Protein AF-A0A7X6XF73-F1 (afdb_monomer_lite)

Radius of gyration: 12.42 Å; chains: 1; bounding box: 30×20×40 Å

Foldseek 3Di:
DVVVLLVVQLVLLLVLLVPVVPPLSVVSVVVQPPVQCCPDPDSVSNSVSSVCRSVPDDPVRSVVVSCVSVVVPDPPD

Structure (mmCIF, N/CA/C/O backbone):
data_AF-A0A7X6XF73-F1
#
_entry.id   AF-A0A7X6XF73-F1
#
loop_
_atom_site.group_PDB
_atom_site.id
_atom_site.type_symbol
_atom_site.label_atom_id
_atom_site.label_alt_id
_atom_site.label_comp_id
_atom_site.label_asym_id
_atom_site.label_entity_id
_atom_site.label_seq_id
_atom_site.pdbx_PDB_ins_code
_atom_site.Cartn_x
_atom_site.Cartn_y
_atom_site.Cartn_z
_atom_site.occupancy
_atom_site.B_iso_or_equiv
_atom_site.auth_seq_id
_atom_site.auth_comp_id
_atom_site.auth_asym_id
_atom_site.auth_atom_id
_atom_site.pdbx_PDB_model_num
ATOM 1 N N . ALA A 1 1 ? 19.059 3.665 -6.234 1.00 75.19 1 ALA A N 1
ATOM 2 C CA . ALA A 1 1 ? 17.778 3.416 -6.927 1.00 75.19 1 ALA A CA 1
ATOM 3 C C . ALA A 1 1 ? 16.757 2.742 -6.008 1.00 75.19 1 ALA A C 1
ATOM 5 O O . ALA A 1 1 ? 15.725 3.348 -5.771 1.00 75.19 1 ALA A O 1
ATOM 6 N N . GLY A 1 2 ? 17.050 1.569 -5.425 1.00 87.38 2 GLY A N 1
ATOM 7 C CA . GLY A 1 2 ? 16.103 0.843 -4.554 1.00 87.38 2 GLY A CA 1
ATOM 8 C C . GLY A 1 2 ? 15.523 1.667 -3.397 1.00 87.38 2 GLY A C 1
ATOM 9 O O . GLY A 1 2 ? 14.310 1.742 -3.267 1.00 87.38 2 GLY A O 1
ATOM 10 N N . TYR A 1 3 ? 16.364 2.382 -2.636 1.00 92.69 3 TYR A N 1
ATOM 11 C CA . TYR A 1 3 ? 15.891 3.274 -1.563 1.00 92.69 3 TYR A CA 1
ATOM 12 C C . TYR A 1 3 ? 14.859 4.302 -2.056 1.00 92.69 3 TYR A C 1
ATOM 14 O O . TYR A 1 3 ? 13.788 4.419 -1.481 1.00 92.69 3 TYR A O 1
ATOM 22 N N . GLN A 1 4 ? 15.135 4.986 -3.171 1.00 93.12 4 GLN A N 1
ATOM 23 C CA . GLN A 1 4 ? 14.208 5.973 -3.740 1.00 93.12 4 GLN A CA 1
ATOM 24 C C . GLN A 1 4 ? 12.881 5.345 -4.179 1.00 93.12 4 GLN A C 1
ATOM 26 O O . GLN A 1 4 ? 11.835 5.960 -3.987 1.00 93.12 4 GLN A O 1
ATOM 31 N N . ILE A 1 5 ? 12.918 4.135 -4.748 1.00 95.44 5 ILE A N 1
ATOM 32 C CA . ILE A 1 5 ? 11.719 3.385 -5.143 1.00 95.44 5 ILE A CA 1
ATOM 33 C C . ILE A 1 5 ? 10.870 3.089 -3.907 1.00 95.44 5 ILE A C 1
ATOM 35 O O . ILE A 1 5 ? 9.708 3.481 -3.860 1.00 95.44 5 ILE A O 1
ATOM 39 N N . ILE A 1 6 ? 11.461 2.465 -2.887 1.00 96.38 6 ILE A N 1
ATOM 40 C CA . ILE A 1 6 ? 10.750 2.072 -1.666 1.00 96.38 6 ILE A CA 1
ATOM 41 C C . ILE A 1 6 ? 10.209 3.291 -0.917 1.00 96.38 6 ILE A C 1
ATOM 43 O O . ILE A 1 6 ? 9.038 3.291 -0.551 1.00 96.38 6 ILE A O 1
ATOM 47 N N . THR A 1 7 ? 11.003 4.354 -0.750 1.00 96.25 7 THR A N 1
ATOM 48 C CA . THR A 1 7 ? 10.538 5.602 -0.123 1.00 96.25 7 THR A CA 1
ATOM 49 C C . THR A 1 7 ? 9.371 6.212 -0.896 1.00 96.25 7 THR A C 1
ATOM 51 O O . THR A 1 7 ? 8.357 6.539 -0.294 1.00 96.25 7 THR A O 1
ATOM 54 N N . SER A 1 8 ? 9.450 6.273 -2.229 1.00 96.12 8 SER A N 1
ATOM 55 C CA . SER A 1 8 ? 8.353 6.814 -3.043 1.00 96.12 8 SER A CA 1
ATOM 56 C C . SER A 1 8 ? 7.076 5.984 -2.922 1.00 96.12 8 SER A C 1
ATOM 58 O O . SER A 1 8 ? 5.982 6.541 -2.886 1.00 96.12 8 SER A O 1
ATOM 60 N N . LEU A 1 9 ? 7.196 4.654 -2.883 1.00 97.19 9 LEU A N 1
ATOM 61 C CA . LEU A 1 9 ? 6.048 3.775 -2.683 1.00 97.19 9 LEU A CA 1
ATOM 62 C C . LEU A 1 9 ? 5.440 3.999 -1.294 1.00 97.19 9 LEU A C 1
ATOM 64 O O . LEU A 1 9 ? 4.239 4.234 -1.199 1.00 97.19 9 LEU A O 1
ATOM 68 N N . LEU A 1 10 ? 6.258 4.000 -0.239 1.00 97.75 10 LEU A N 1
ATOM 69 C CA . LEU A 1 10 ? 5.803 4.267 1.126 1.00 97.75 10 LEU A CA 1
ATOM 70 C C . LEU A 1 10 ? 5.057 5.598 1.220 1.00 97.75 10 LEU A C 1
ATOM 72 O O . LEU A 1 10 ? 3.919 5.604 1.679 1.00 97.75 10 LEU A O 1
ATOM 76 N N . ASP A 1 11 ? 5.637 6.690 0.722 1.00 97.31 11 ASP A N 1
ATOM 77 C CA . ASP A 1 11 ? 5.021 8.019 0.780 1.00 97.31 11 ASP A CA 1
ATOM 78 C C . ASP A 1 11 ? 3.637 8.030 0.113 1.00 97.31 11 ASP A C 1
ATOM 80 O O . ASP A 1 11 ? 2.660 8.511 0.690 1.00 97.31 11 ASP A O 1
ATOM 84 N N . ARG A 1 12 ? 3.521 7.423 -1.075 1.00 96.75 12 ARG A N 1
ATOM 85 C CA . ARG A 1 12 ? 2.262 7.358 -1.833 1.00 96.75 12 ARG A CA 1
ATOM 86 C C . ARG A 1 12 ? 1.199 6.518 -1.139 1.00 96.75 12 ARG A C 1
ATOM 88 O O . ARG A 1 12 ? 0.042 6.928 -1.083 1.00 96.75 12 ARG A O 1
ATOM 95 N N . PHE A 1 13 ? 1.565 5.349 -0.617 1.00 98.00 13 PHE A N 1
ATOM 96 C CA . PHE A 1 13 ? 0.611 4.480 0.071 1.00 98.00 13 PHE A CA 1
ATOM 97 C C . PHE A 1 13 ? 0.200 5.049 1.434 1.00 98.00 13 PHE A C 1
ATOM 99 O O . PHE A 1 13 ? -0.975 4.966 1.786 1.00 98.00 13 PHE A O 1
ATOM 106 N N . ILE A 1 14 ? 1.115 5.703 2.156 1.00 98.06 14 ILE A N 1
ATOM 107 C CA . ILE A 1 14 ? 0.822 6.413 3.410 1.00 98.06 14 ILE A CA 1
ATOM 108 C C . ILE A 1 14 ? -0.126 7.599 3.165 1.00 98.06 14 ILE A C 1
ATOM 110 O O . ILE A 1 14 ? -1.052 7.822 3.947 1.00 98.06 14 ILE A O 1
ATOM 114 N N . GLU A 1 15 ? 0.057 8.353 2.081 1.00 97.62 15 GLU A N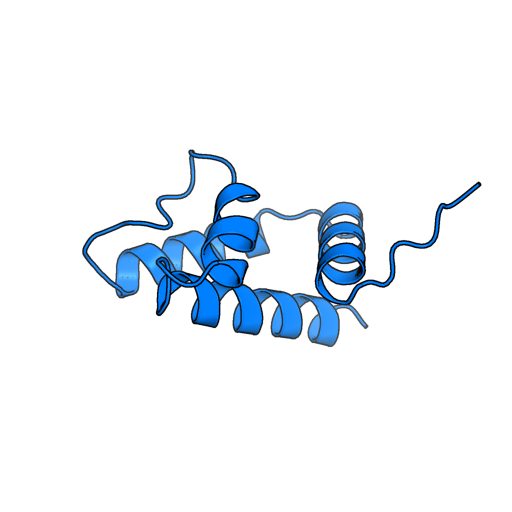 1
ATOM 115 C CA . GLU A 1 15 ? -0.876 9.411 1.670 1.00 97.62 15 GLU A CA 1
ATOM 116 C C . GLU A 1 15 ? -2.257 8.830 1.311 1.00 97.62 15 GLU A C 1
ATOM 118 O O . GLU A 1 15 ? -3.296 9.354 1.732 1.00 97.62 15 GLU A O 1
ATOM 123 N N . ALA A 1 16 ? -2.278 7.704 0.593 1.00 97.69 16 ALA A N 1
ATOM 124 C CA . ALA A 1 16 ? -3.510 7.069 0.146 1.00 97.69 16 ALA A CA 1
ATOM 125 C C . ALA A 1 16 ? -4.365 6.537 1.305 1.00 97.69 16 ALA A C 1
ATOM 127 O O . ALA A 1 16 ? -5.573 6.776 1.319 1.00 97.69 16 ALA A O 1
ATOM 128 N N . ILE A 1 17 ? -3.765 5.886 2.311 1.00 97.94 17 ILE A N 1
ATOM 129 C CA . ILE A 1 17 ? -4.510 5.427 3.498 1.00 97.94 17 ILE A CA 1
ATOM 130 C C . ILE A 1 17 ? -5.042 6.594 4.341 1.00 97.94 17 ILE A C 1
ATOM 132 O O . ILE A 1 17 ? -6.045 6.439 5.031 1.00 97.94 17 ILE A O 1
ATOM 136 N N . GLN A 1 18 ? -4.420 7.774 4.293 1.00 97.06 18 GLN A N 1
ATOM 137 C CA . GLN A 1 18 ? -4.925 8.963 4.991 1.00 97.06 18 GLN A CA 1
ATOM 138 C C . GLN A 1 18 ? -6.090 9.625 4.248 1.00 97.06 18 GLN A C 1
ATOM 140 O O . GLN A 1 18 ? -6.934 10.261 4.876 1.00 97.06 18 GLN A O 1
ATOM 145 N N . THR A 1 19 ? -6.172 9.439 2.929 1.00 96.69 19 THR A N 1
ATOM 146 C CA . THR A 1 19 ? -7.188 10.051 2.060 1.00 96.69 19 THR A CA 1
ATOM 147 C C . THR A 1 19 ? -7.917 9.016 1.188 1.00 96.69 19 THR A C 1
ATOM 149 O O . THR A 1 19 ? -8.009 9.186 -0.027 1.00 96.69 19 THR A O 1
ATOM 152 N N . PRO A 1 20 ? -8.485 7.936 1.760 1.00 94.56 20 PRO A N 1
ATOM 153 C CA . PRO A 1 20 ? -8.952 6.774 0.991 1.00 94.56 20 PRO A CA 1
ATOM 154 C C . PRO A 1 20 ? -10.114 7.076 0.027 1.00 94.56 20 PRO A C 1
ATOM 156 O O . PRO A 1 20 ? -10.364 6.308 -0.903 1.00 94.56 20 PRO A O 1
ATOM 159 N N . THR A 1 21 ? -10.815 8.194 0.236 1.00 94.88 21 THR A N 1
ATOM 160 C CA . THR A 1 21 ? -11.928 8.675 -0.594 1.00 94.88 21 THR A CA 1
ATOM 161 C C . THR A 1 21 ? -11.481 9.498 -1.804 1.00 94.88 21 THR A C 1
ATOM 163 O O . THR A 1 21 ? -12.291 9.762 -2.692 1.00 94.88 21 THR A O 1
ATOM 166 N N . HIS A 1 22 ? -10.214 9.923 -1.868 1.00 96.56 22 HIS A N 1
ATOM 167 C CA . HIS A 1 22 ? -9.679 10.602 -3.045 1.00 96.56 22 HIS A CA 1
ATOM 168 C C . HIS A 1 22 ? -9.579 9.609 -4.203 1.00 96.56 22 HIS A C 1
ATOM 170 O O . HIS A 1 22 ? -9.053 8.514 -4.032 1.00 96.56 22 HIS A O 1
ATOM 176 N N . ALA A 1 23 ? -10.005 10.017 -5.403 1.00 94.94 23 ALA A N 1
ATOM 177 C CA . ALA A 1 23 ? -10.036 9.136 -6.573 1.00 94.94 23 ALA A CA 1
ATOM 178 C C . ALA A 1 23 ? -8.682 8.455 -6.849 1.00 94.94 23 ALA A C 1
ATOM 180 O O . ALA A 1 23 ? -8.632 7.256 -7.116 1.00 94.94 23 ALA A O 1
ATOM 181 N N . TYR A 1 24 ? -7.577 9.200 -6.733 1.00 91.62 24 TYR A N 1
ATOM 182 C CA . TYR A 1 24 ? -6.232 8.645 -6.900 1.00 91.62 24 TYR A CA 1
ATOM 183 C C . TYR A 1 24 ? -5.876 7.634 -5.803 1.00 91.62 24 TYR A C 1
ATOM 185 O O . TYR A 1 24 ? -5.394 6.545 -6.107 1.00 91.62 24 TYR A O 1
ATOM 193 N N . SER A 1 25 ? -6.172 7.957 -4.544 1.00 96.56 25 SER A N 1
ATOM 194 C CA . SER A 1 25 ? -5.964 7.061 -3.406 1.00 96.56 25 SER A CA 1
ATOM 195 C C . SER A 1 25 ? -6.765 5.774 -3.567 1.00 96.56 25 SER A C 1
ATOM 197 O O . SER A 1 25 ? -6.204 4.696 -3.437 1.00 96.56 25 SER A O 1
ATOM 199 N N . THR A 1 26 ? -8.039 5.853 -3.960 1.00 95.62 26 THR A N 1
ATOM 200 C CA . THR A 1 26 ? -8.871 4.677 -4.246 1.00 95.62 26 THR A CA 1
ATOM 201 C C . THR A 1 26 ? -8.244 3.791 -5.326 1.00 95.62 26 THR A C 1
ATOM 203 O O . THR A 1 26 ? -8.140 2.581 -5.154 1.00 95.62 26 THR A O 1
ATOM 206 N N . ILE A 1 27 ? -7.761 4.380 -6.423 1.00 94.19 27 ILE A N 1
ATOM 207 C CA . ILE A 1 27 ? -7.068 3.650 -7.495 1.00 94.19 27 ILE A CA 1
ATOM 208 C C . ILE A 1 27 ? -5.804 2.957 -6.961 1.00 94.19 27 ILE A C 1
ATOM 210 O O . ILE A 1 27 ? -5.546 1.803 -7.311 1.00 94.19 27 ILE A O 1
ATOM 214 N N . LEU A 1 28 ? -5.017 3.642 -6.129 1.00 95.00 28 LEU A N 1
ATOM 215 C CA . LEU A 1 28 ? -3.794 3.101 -5.541 1.00 95.00 28 LEU A CA 1
ATOM 216 C C . LEU A 1 28 ? -4.096 1.938 -4.583 1.00 95.00 28 LEU A C 1
ATOM 218 O O . LEU A 1 28 ? -3.511 0.867 -4.719 1.00 95.00 28 LEU A O 1
ATOM 222 N N . LEU A 1 29 ? -5.039 2.132 -3.660 1.00 96.50 29 LEU A N 1
ATOM 223 C CA . LEU A 1 29 ? -5.425 1.142 -2.653 1.00 96.50 29 LEU A CA 1
ATOM 224 C C . LEU A 1 29 ? -6.061 -0.102 -3.285 1.00 96.50 29 LEU A C 1
ATOM 226 O O . LEU A 1 29 ? -5.763 -1.209 -2.855 1.00 96.50 29 LEU A O 1
ATOM 230 N N . ASN A 1 30 ? -6.819 0.046 -4.376 1.00 94.38 30 ASN A N 1
ATOM 231 C CA . ASN A 1 30 ? -7.391 -1.084 -5.120 1.00 94.38 30 ASN A CA 1
ATOM 232 C C . ASN A 1 30 ? -6.342 -1.999 -5.788 1.00 94.38 30 ASN A C 1
ATOM 234 O O . ASN A 1 30 ? -6.697 -3.054 -6.306 1.00 94.38 30 ASN A O 1
ATOM 238 N N . ARG A 1 31 ? -5.060 -1.607 -5.835 1.00 92.25 31 ARG A N 1
ATOM 239 C CA . ARG A 1 31 ? -3.960 -2.466 -6.328 1.00 92.25 31 ARG A CA 1
ATOM 240 C C . ARG A 1 31 ? -3.386 -3.369 -5.245 1.00 92.25 31 ARG A C 1
ATOM 242 O O . ARG A 1 31 ? -2.600 -4.262 -5.553 1.00 92.25 31 ARG A O 1
ATOM 249 N N . VAL A 1 32 ? -3.720 -3.101 -3.990 1.00 95.62 32 VAL A N 1
ATOM 250 C CA . VAL A 1 32 ? -3.234 -3.868 -2.854 1.00 95.62 32 VAL A CA 1
ATOM 251 C C . VAL A 1 3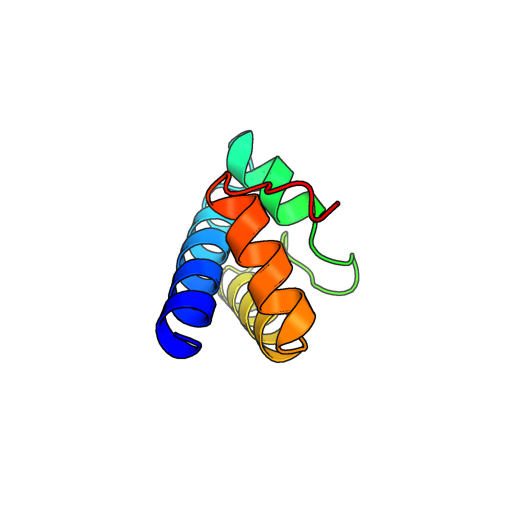2 ? -4.068 -5.148 -2.746 1.00 95.62 32 VAL A C 1
ATOM 253 O O . VAL A 1 32 ? -5.295 -5.068 -2.782 1.00 95.62 32 VAL A O 1
ATOM 256 N N . PRO A 1 33 ? -3.443 -6.329 -2.595 1.00 95.94 33 PRO A N 1
ATOM 257 C CA . PRO A 1 33 ? -4.176 -7.559 -2.317 1.00 95.94 33 PRO A CA 1
ATOM 258 C C . PRO A 1 33 ? -5.041 -7.436 -1.053 1.00 95.94 33 PRO A C 1
ATOM 260 O O . PRO A 1 33 ? -4.578 -6.917 -0.039 1.00 95.94 33 PRO A O 1
ATOM 263 N N . GLU A 1 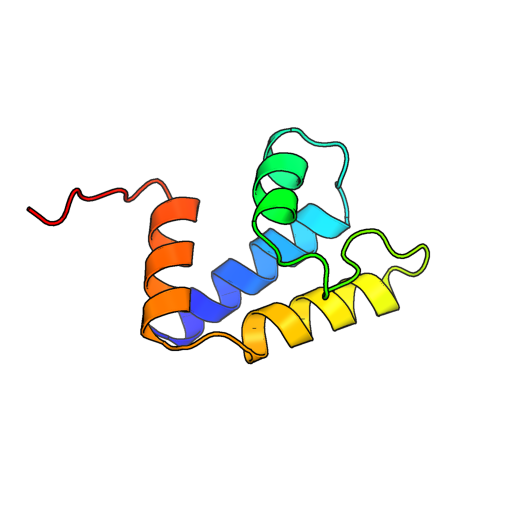34 ? -6.259 -7.984 -1.082 1.00 94.88 34 GLU A N 1
ATOM 264 C CA . GLU A 1 34 ? -7.241 -7.878 0.017 1.00 94.88 34 GLU A CA 1
ATOM 265 C C . GLU A 1 34 ? -6.744 -8.424 1.368 1.00 94.88 34 GLU A C 1
ATOM 267 O O . GLU A 1 34 ? -7.277 -8.070 2.416 1.00 94.88 34 GLU A O 1
ATOM 272 N N . GLN A 1 35 ? -5.692 -9.252 1.364 1.00 95.62 35 GLN A N 1
ATOM 273 C CA . GLN A 1 35 ? -5.039 -9.746 2.580 1.00 95.62 35 GLN A CA 1
ATOM 274 C C . GLN A 1 35 ? -4.436 -8.629 3.455 1.00 95.62 35 GLN A C 1
ATOM 276 O O . GLN A 1 35 ? -4.190 -8.854 4.638 1.00 95.62 35 GLN A O 1
ATOM 281 N N . TYR A 1 36 ? -4.190 -7.439 2.895 1.00 97.19 36 TYR A N 1
ATOM 282 C CA . TYR A 1 36 ? -3.716 -6.271 3.631 1.00 97.19 36 TYR A CA 1
ATOM 283 C C . TYR A 1 36 ? -4.882 -5.316 3.904 1.00 97.19 36 TYR A C 1
ATOM 285 O O . TYR A 1 36 ? -5.449 -4.726 2.982 1.00 97.19 36 TYR A O 1
ATOM 293 N N . ASN A 1 37 ? -5.228 -5.116 5.177 1.00 96.25 37 ASN A N 1
ATOM 294 C CA . ASN A 1 37 ? -6.364 -4.276 5.557 1.00 96.25 37 ASN A CA 1
ATOM 295 C C . ASN A 1 37 ? -6.042 -2.768 5.465 1.00 96.25 37 ASN A C 1
ATOM 297 O O . ASN A 1 37 ? -5.778 -2.100 6.465 1.00 96.25 37 ASN A O 1
ATOM 301 N N . MET A 1 38 ? -6.105 -2.215 4.252 1.00 97.06 38 MET A N 1
ATOM 302 C CA . MET A 1 38 ? -5.843 -0.793 3.974 1.00 97.06 38 MET A CA 1
ATOM 303 C C . MET A 1 38 ? -6.946 0.162 4.462 1.00 97.06 38 MET A C 1
ATOM 305 O O . MET A 1 38 ? -6.755 1.380 4.464 1.00 97.06 38 MET A O 1
ATOM 309 N N . TYR A 1 39 ? -8.087 -0.378 4.897 1.00 96.56 39 TYR A N 1
ATOM 310 C CA . TYR A 1 39 ? -9.265 0.372 5.343 1.00 96.56 39 TYR A CA 1
ATOM 311 C C . TYR A 1 39 ? -9.595 0.129 6.823 1.00 96.56 39 TYR A C 1
ATOM 313 O O . TYR A 1 39 ? -10.711 0.413 7.254 1.00 96.56 39 TYR A O 1
ATOM 321 N N . ALA A 1 40 ? -8.634 -0.374 7.607 1.00 96.19 40 ALA A N 1
ATOM 322 C CA . ALA A 1 40 ? -8.799 -0.553 9.045 1.00 96.19 40 ALA A CA 1
ATOM 323 C C . ALA A 1 40 ? -9.177 0.764 9.750 1.00 96.19 40 ALA A C 1
ATOM 325 O O . ALA A 1 40 ? -8.751 1.849 9.342 1.00 96.19 40 ALA A O 1
ATOM 326 N N . GLU A 1 41 ? -9.948 0.670 10.836 1.00 94.38 41 GLU A N 1
ATOM 327 C CA . GLU A 1 41 ? -10.377 1.845 11.608 1.00 94.38 41 GLU A CA 1
ATOM 328 C C . GLU A 1 41 ? -9.175 2.591 12.208 1.00 94.38 41 GLU A C 1
ATOM 330 O O . GLU A 1 41 ? -9.110 3.823 12.202 1.00 94.38 41 GLU A O 1
ATOM 335 N N . SER A 1 42 ? -8.181 1.839 12.684 1.00 96.81 42 SER A N 1
ATOM 336 C CA . SER A 1 42 ? -6.957 2.382 13.261 1.00 96.81 42 SER A CA 1
ATOM 337 C C . SER A 1 42 ? -5.971 2.826 12.179 1.00 96.81 42 SER A C 1
ATOM 339 O O . SER A 1 42 ? -5.606 2.068 11.279 1.00 96.81 42 SER A O 1
ATOM 341 N N . ILE A 1 43 ? -5.458 4.056 12.293 1.00 95.88 43 ILE A N 1
ATOM 342 C CA . ILE A 1 43 ? -4.366 4.533 11.428 1.00 95.88 43 ILE A CA 1
ATOM 343 C C . ILE A 1 43 ? -3.105 3.673 11.572 1.00 95.88 43 ILE A C 1
ATOM 345 O O . ILE A 1 43 ? -2.421 3.432 10.582 1.00 95.88 43 ILE A O 1
ATOM 349 N N . THR A 1 44 ? -2.825 3.166 12.773 1.00 97.62 44 THR A N 1
ATOM 350 C CA . THR A 1 44 ? -1.658 2.316 13.032 1.00 97.62 44 THR A CA 1
ATOM 351 C C . THR A 1 44 ? -1.783 0.976 12.313 1.00 97.62 44 THR A C 1
ATOM 353 O O . THR A 1 44 ? -0.807 0.502 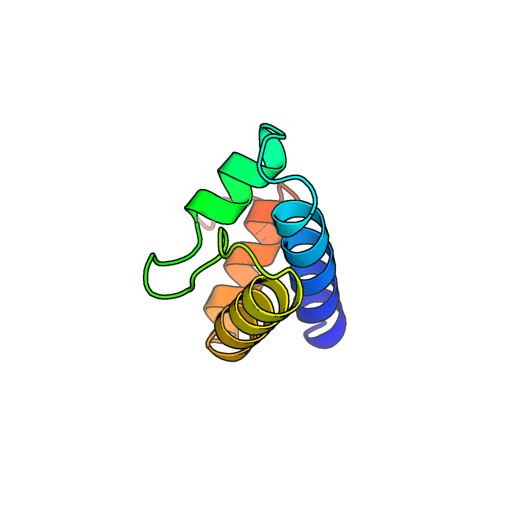11.743 1.00 97.62 44 THR A O 1
ATOM 356 N N . GLU A 1 45 ? -2.985 0.394 12.270 1.00 97.69 45 GLU A N 1
ATOM 357 C CA . GLU A 1 45 ? -3.239 -0.851 11.530 1.00 97.69 45 GLU A CA 1
ATOM 358 C C . GLU A 1 45 ? -3.097 -0.650 10.022 1.00 97.69 45 GLU A C 1
ATOM 360 O O . GLU A 1 45 ? -2.459 -1.456 9.349 1.00 97.69 45 GLU A O 1
ATOM 365 N N . ARG A 1 46 ? -3.606 0.468 9.492 1.00 98.19 46 ARG A N 1
ATOM 366 C CA . ARG A 1 46 ? -3.416 0.815 8.076 1.00 98.19 46 ARG A CA 1
ATOM 367 C C . ARG A 1 46 ? -1.944 1.043 7.738 1.00 98.19 46 ARG A C 1
ATOM 369 O O . ARG A 1 46 ? -1.484 0.594 6.694 1.00 98.19 46 ARG A O 1
ATOM 376 N N . LEU A 1 47 ? -1.192 1.705 8.618 1.00 98.25 47 LEU A N 1
ATOM 377 C CA . LEU A 1 47 ? 0.245 1.905 8.434 1.00 98.25 47 LEU A CA 1
ATOM 378 C C . LEU A 1 47 ? 1.001 0.570 8.444 1.00 98.25 47 LEU A C 1
ATOM 3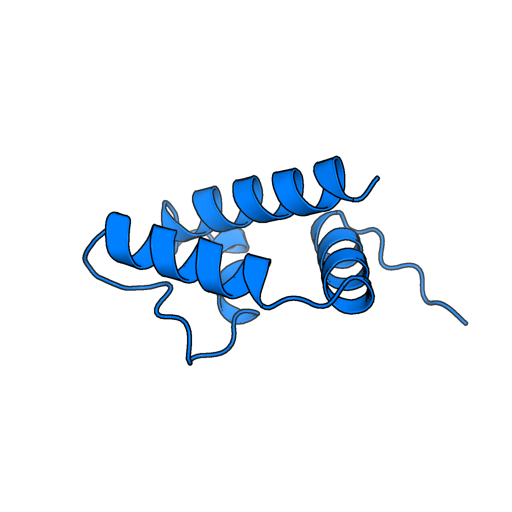80 O O . LEU A 1 47 ? 1.852 0.352 7.585 1.00 98.25 47 LEU A O 1
ATOM 384 N N . GLN A 1 48 ? 0.662 -0.334 9.367 1.00 98.25 48 GLN A N 1
ATOM 385 C CA . GLN A 1 48 ? 1.227 -1.681 9.398 1.00 98.25 48 GLN A CA 1
ATOM 386 C C . GLN A 1 48 ? 0.924 -2.436 8.097 1.00 98.25 48 GLN A C 1
ATOM 388 O O . GLN A 1 48 ? 1.838 -2.991 7.498 1.00 98.25 48 GLN A O 1
ATOM 393 N N . ALA A 1 49 ? -0.313 -2.364 7.595 1.00 98.25 49 ALA A N 1
ATOM 394 C CA . ALA A 1 49 ? -0.694 -2.980 6.324 1.00 98.25 49 ALA A CA 1
ATOM 395 C C . ALA A 1 49 ? 0.126 -2.443 5.136 1.00 98.25 49 ALA A C 1
ATOM 397 O O . ALA A 1 49 ? 0.533 -3.218 4.270 1.00 98.25 49 ALA A O 1
ATOM 398 N N . VAL A 1 50 ? 0.424 -1.137 5.103 1.00 98.31 50 VAL A N 1
ATOM 399 C CA . VAL A 1 50 ? 1.331 -0.537 4.105 1.00 98.31 50 VAL A CA 1
ATOM 400 C C . VAL A 1 50 ? 2.742 -1.102 4.230 1.00 98.31 50 VAL A C 1
ATOM 402 O O . VAL A 1 50 ? 3.323 -1.503 3.223 1.00 98.31 50 VAL A O 1
ATOM 405 N N . ILE A 1 51 ? 3.290 -1.175 5.442 1.00 98.12 51 ILE A N 1
ATOM 406 C CA . ILE A 1 51 ? 4.633 -1.721 5.675 1.00 98.12 51 ILE A CA 1
ATOM 407 C C . ILE A 1 51 ? 4.704 -3.187 5.233 1.00 98.12 51 ILE A C 1
ATOM 409 O O . ILE A 1 51 ? 5.646 -3.555 4.530 1.00 98.12 51 ILE A O 1
ATOM 413 N N . ASP A 1 52 ? 3.707 -4.000 5.580 1.00 98.06 52 ASP A N 1
ATOM 414 C CA . ASP A 1 52 ? 3.647 -5.420 5.223 1.00 98.06 52 ASP A CA 1
ATOM 415 C C . ASP A 1 52 ? 3.518 -5.617 3.707 1.00 98.06 52 ASP A C 1
ATOM 417 O O . ASP A 1 52 ? 4.150 -6.505 3.130 1.00 98.06 52 ASP A O 1
ATOM 421 N N . PHE A 1 53 ? 2.737 -4.761 3.043 1.00 97.81 53 PHE A N 1
ATOM 422 C CA . PHE A 1 53 ? 2.584 -4.779 1.593 1.00 97.81 53 PHE A CA 1
ATOM 423 C C . PHE A 1 53 ? 3.889 -4.423 0.875 1.00 97.81 53 PHE A C 1
ATOM 425 O O . PHE A 1 53 ? 4.310 -5.170 -0.006 1.00 97.81 53 PHE A O 1
ATOM 432 N N . ILE A 1 54 ? 4.551 -3.323 1.258 1.00 97.25 54 ILE A N 1
ATOM 433 C CA . ILE A 1 54 ? 5.818 -2.895 0.641 1.00 97.25 54 ILE A CA 1
ATOM 434 C C . ILE A 1 54 ? 6.942 -3.898 0.932 1.00 97.25 54 ILE A C 1
ATOM 436 O O . ILE A 1 54 ? 7.714 -4.233 0.035 1.00 97.25 54 ILE A O 1
ATOM 440 N N . SER A 1 55 ? 7.025 -4.413 2.160 1.00 96.31 55 SER A N 1
ATOM 441 C CA . SER A 1 55 ? 8.076 -5.361 2.561 1.00 96.31 55 SER A CA 1
ATOM 442 C C . SER A 1 55 ? 7.904 -6.742 1.923 1.00 96.31 55 SER A C 1
ATOM 444 O O . SER A 1 55 ? 8.883 -7.466 1.760 1.00 96.31 55 SER A O 1
ATOM 446 N N . GLY A 1 56 ? 6.676 -7.110 1.544 1.00 95.50 56 GLY A N 1
ATOM 447 C CA . GLY A 1 56 ? 6.373 -8.352 0.830 1.00 95.50 56 GLY A CA 1
ATOM 448 C C . GLY A 1 56 ? 6.657 -8.308 -0.676 1.00 95.50 56 GLY A C 1
ATOM 449 O O . GLY A 1 56 ? 6.469 -9.318 -1.357 1.00 95.50 56 GLY A O 1
ATOM 450 N N . MET A 1 57 ? 7.083 -7.165 -1.224 1.00 95.81 57 MET A N 1
ATOM 451 C CA . MET A 1 57 ? 7.365 -7.025 -2.653 1.00 95.81 57 MET A CA 1
ATOM 452 C C . MET A 1 57 ? 8.692 -7.676 -3.045 1.00 95.81 57 MET A C 1
ATOM 454 O O . MET A 1 57 ? 9.684 -7.605 -2.326 1.00 95.81 57 MET A O 1
ATOM 458 N N . THR A 1 58 ? 8.738 -8.239 -4.253 1.00 96.44 58 THR A N 1
ATOM 459 C CA . THR A 1 58 ? 10.012 -8.548 -4.919 1.00 96.44 58 THR A CA 1
ATOM 460 C C . THR A 1 58 ? 10.572 -7.294 -5.593 1.00 96.44 58 THR A C 1
ATOM 462 O O . THR A 1 58 ? 9.808 -6.402 -5.971 1.00 96.44 58 THR A O 1
ATOM 465 N N . ASP A 1 59 ? 11.886 -7.244 -5.832 1.00 94.88 59 ASP A N 1
ATOM 466 C CA . ASP A 1 59 ? 12.537 -6.115 -6.518 1.00 94.88 59 ASP A CA 1
ATOM 467 C C . ASP A 1 59 ? 11.891 -5.785 -7.876 1.00 94.88 59 ASP A C 1
ATOM 469 O O . ASP A 1 59 ? 11.672 -4.617 -8.207 1.00 94.88 59 ASP A O 1
ATOM 473 N N . VAL A 1 60 ? 11.547 -6.818 -8.659 1.00 94.75 60 VAL A N 1
ATOM 474 C CA . VAL A 1 60 ? 10.906 -6.670 -9.978 1.00 94.75 60 VAL A CA 1
ATOM 475 C C . VAL A 1 60 ? 9.520 -6.045 -9.840 1.00 94.75 60 VAL A C 1
ATOM 477 O O . VAL A 1 60 ? 9.179 -5.134 -10.594 1.00 94.75 60 VAL A O 1
ATOM 480 N N . TYR A 1 61 ? 8.739 -6.500 -8.859 1.00 94.94 61 TYR A N 1
ATOM 481 C CA . TYR A 1 61 ? 7.398 -5.979 -8.622 1.00 94.94 61 TYR A CA 1
ATOM 482 C C . TYR A 1 61 ? 7.422 -4.533 -8.114 1.00 94.94 61 TYR A C 1
ATOM 484 O O . TYR A 1 61 ? 6.669 -3.698 -8.611 1.00 94.94 61 TYR A O 1
ATOM 492 N N . ALA A 1 62 ? 8.321 -4.202 -7.183 1.00 95.75 62 ALA A N 1
ATOM 493 C CA . ALA A 1 62 ? 8.460 -2.841 -6.666 1.00 95.75 62 ALA A CA 1
ATOM 494 C C . ALA A 1 62 ? 8.846 -1.845 -7.774 1.00 95.75 62 ALA A C 1
ATOM 496 O O . ALA A 1 62 ? 8.287 -0.749 -7.852 1.00 95.75 62 ALA A O 1
ATOM 497 N N . LEU A 1 63 ? 9.766 -2.231 -8.665 1.00 94.56 63 LEU A N 1
ATOM 498 C CA . LEU A 1 63 ? 10.167 -1.406 -9.805 1.00 94.56 63 LEU A CA 1
ATOM 499 C 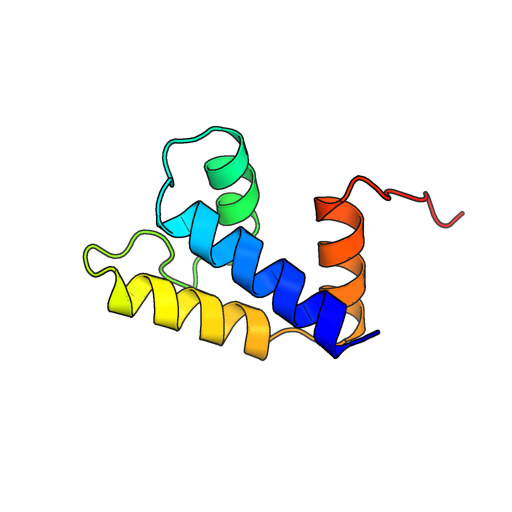C . LEU A 1 63 ? 9.021 -1.198 -10.808 1.00 94.56 63 LEU A C 1
ATOM 501 O O . LEU A 1 63 ? 8.830 -0.080 -11.289 1.00 94.56 63 LEU A O 1
ATOM 505 N N . ASP A 1 64 ? 8.271 -2.254 -11.123 1.00 94.00 64 ASP A N 1
ATOM 506 C CA . ASP A 1 64 ? 7.107 -2.196 -12.014 1.00 94.00 64 ASP A CA 1
ATOM 507 C C . ASP A 1 64 ? 5.999 -1.296 -11.444 1.00 94.00 64 ASP A C 1
ATOM 509 O O . ASP A 1 64 ? 5.532 -0.369 -12.111 1.00 94.00 64 ASP A O 1
ATOM 513 N N . LEU A 1 65 ? 5.644 -1.488 -10.171 1.00 94.19 65 LEU A N 1
ATOM 514 C CA . LEU A 1 65 ? 4.641 -0.673 -9.492 1.00 94.19 65 LEU A CA 1
ATOM 515 C C . LEU A 1 65 ? 5.056 0.802 -9.420 1.00 94.19 65 LEU A C 1
ATOM 517 O O . LEU A 1 65 ? 4.245 1.687 -9.695 1.00 94.19 65 LEU A O 1
ATOM 521 N N . TYR A 1 66 ? 6.323 1.078 -9.105 1.00 94.06 66 TYR A N 1
ATOM 522 C CA . TYR A 1 66 ? 6.854 2.438 -9.072 1.00 94.06 66 TYR A CA 1
ATOM 523 C C . TYR A 1 66 ? 6.725 3.139 -10.425 1.00 94.06 66 TYR A C 1
ATOM 525 O O . TYR A 1 66 ? 6.234 4.266 -10.478 1.00 94.06 66 TYR A O 1
ATOM 533 N N . ARG A 1 67 ? 7.093 2.464 -11.522 1.00 92.31 67 ARG A N 1
ATOM 534 C CA . ARG A 1 67 ? 6.966 2.995 -12.890 1.00 92.31 67 ARG A CA 1
ATOM 535 C C . ARG A 1 67 ? 5.519 3.326 -13.247 1.00 92.31 67 ARG A C 1
ATOM 537 O O . ARG A 1 67 ? 5.262 4.424 -13.741 1.00 92.31 67 ARG A O 1
ATOM 544 N N . LYS A 1 68 ? 4.583 2.431 -12.917 1.00 90.31 68 LYS A N 1
ATOM 545 C CA . LYS A 1 68 ? 3.140 2.643 -13.113 1.00 90.31 68 LYS A CA 1
ATOM 546 C C . LYS A 1 68 ? 2.625 3.857 -12.341 1.00 90.31 68 LYS A C 1
ATOM 548 O O . LYS A 1 68 ? 1.849 4.645 -12.871 1.00 90.31 68 LYS A O 1
ATOM 553 N N . ILE A 1 69 ? 3.074 4.041 -11.099 1.00 89.19 69 ILE A N 1
ATOM 554 C CA . ILE A 1 69 ? 2.643 5.146 -10.226 1.00 89.19 69 ILE A CA 1
ATOM 555 C C . ILE A 1 69 ? 3.089 6.514 -10.748 1.00 89.19 69 ILE A C 1
ATOM 557 O O . ILE A 1 69 ? 2.335 7.480 -10.635 1.00 89.19 69 ILE A O 1
ATOM 561 N N . ILE A 1 70 ? 4.288 6.610 -11.324 1.00 87.31 70 ILE A N 1
ATOM 562 C CA . ILE A 1 70 ? 4.830 7.874 -11.852 1.00 87.31 70 ILE A CA 1
ATOM 563 C C . ILE A 1 70 ? 4.510 8.108 -13.334 1.00 87.31 70 ILE A C 1
ATOM 565 O O . ILE A 1 70 ? 5.035 9.047 -13.927 1.00 87.31 70 ILE A O 1
ATOM 569 N N . GLY A 1 71 ? 3.657 7.274 -13.938 1.00 80.19 71 GLY A N 1
ATOM 570 C CA . GLY A 1 71 ? 3.244 7.421 -15.335 1.00 80.19 71 GLY A CA 1
ATOM 571 C C . GLY A 1 71 ? 4.334 7.066 -16.351 1.00 80.19 71 GLY A C 1
ATOM 572 O O . GLY A 1 71 ? 4.236 7.459 -17.509 1.00 80.19 71 GLY A O 1
ATOM 573 N N . MET A 1 72 ? 5.364 6.319 -15.941 1.00 68.38 72 MET A N 1
ATOM 574 C CA . MET A 1 72 ? 6.351 5.723 -16.843 1.00 68.38 72 MET A CA 1
ATOM 575 C C . MET A 1 72 ? 5.893 4.325 -17.282 1.00 68.38 72 MET A C 1
ATOM 577 O O . MET A 1 72 ? 6.608 3.342 -17.088 1.00 68.38 72 MET A O 1
ATOM 581 N N . ASP A 1 73 ? 4.701 4.220 -17.871 1.00 55.12 73 ASP A N 1
ATOM 582 C CA . ASP A 1 73 ? 4.345 3.034 -18.655 1.00 55.12 73 ASP A CA 1
ATOM 583 C C . ASP A 1 73 ? 5.131 3.100 -19.970 1.00 55.12 73 ASP A C 1
ATOM 585 O O . ASP A 1 73 ? 4.693 3.664 -20.972 1.00 55.12 73 ASP A O 1
ATOM 589 N N . VAL A 1 74 ? 6.354 2.571 -19.950 1.00 47.00 74 VAL A N 1
ATOM 590 C CA . VAL A 1 74 ? 7.046 2.187 -21.179 1.00 47.00 74 VAL A CA 1
ATOM 591 C C . VAL A 1 74 ? 6.460 0.832 -21.565 1.00 47.00 74 VAL A C 1
ATOM 593 O O . VAL A 1 74 ? 6.671 -0.122 -20.811 1.00 47.00 74 VAL A O 1
ATOM 596 N N . PRO A 1 75 ? 5.749 0.690 -22.700 1.00 44.19 75 PRO A N 1
ATOM 597 C CA . PRO A 1 75 ? 5.533 -0.633 -23.251 1.00 44.19 75 PRO A CA 1
ATOM 598 C C . PRO A 1 75 ? 6.920 -1.186 -23.585 1.00 44.19 75 PRO A C 1
ATOM 600 O O . PRO A 1 75 ? 7.570 -0.739 -24.528 1.00 44.19 75 PRO A O 1
ATOM 603 N N . LEU A 1 76 ? 7.408 -2.101 -22.747 1.00 47.75 76 LEU A N 1
ATOM 604 C CA . LEU A 1 76 ? 8.539 -2.956 -23.080 1.00 47.75 76 LEU A CA 1
ATOM 605 C C . LEU A 1 76 ? 8.035 -3.918 -24.161 1.00 47.75 76 LEU A C 1
ATOM 607 O O . LEU A 1 76 ? 7.501 -4.982 -23.852 1.00 47.75 76 LEU A O 1
ATOM 611 N N . LEU A 1 77 ? 8.111 -3.454 -25.411 1.00 43.50 77 LEU A N 1
ATOM 612 C CA . LEU A 1 77 ? 8.136 -4.298 -26.603 1.00 43.50 77 LEU A CA 1
ATOM 613 C C . LEU A 1 77 ? 9.506 -4.969 -26.716 1.00 43.50 77 LEU A C 1
ATOM 615 O O . LEU A 1 77 ? 10.517 -4.278 -26.445 1.00 43.50 77 LEU A O 1
#

Secondary structure (DSSP, 8-state):
-HHHHHHHHHHHHHHHHHSTTSHHHHHHHTTS-TTS-TT-SSHHHHHHHHHHHHHT--HHHHHHHHHHHTT------

pLDDT: mean 91.67, std 12.61, range [43.5, 98.31]

Sequence (77 aa):
AGYQIITSLLDRFIEAIQTPTHAYSTILLNRVPEQYNMYAESITERLQAVIDFISGMTDVYALDLYRKIIGMDVPLL